Protein AF-A0A956X0G3-F1 (afdb_monomer_lite)

Structure (mmCIF, N/CA/C/O backbone):
data_AF-A0A956X0G3-F1
#
_entry.id   AF-A0A956X0G3-F1
#
loop_
_atom_site.group_PDB
_atom_site.id
_atom_site.type_symbol
_atom_site.label_atom_id
_atom_site.label_alt_id
_atom_site.label_comp_id
_atom_site.label_asym_id
_atom_site.label_entity_id
_atom_site.label_seq_id
_atom_site.pdbx_PDB_ins_code
_atom_site.Cartn_x
_atom_site.Cartn_y
_atom_site.Cartn_z
_atom_site.occupancy
_atom_site.B_iso_or_equiv
_atom_site.auth_seq_id
_atom_site.auth_comp_id
_atom_site.auth_asym_id
_atom_site.auth_atom_id
_atom_site.pdbx_PDB_model_num
ATOM 1 N N . MET A 1 1 ? 8.616 27.740 14.936 1.00 63.75 1 MET A N 1
ATOM 2 C CA . MET A 1 1 ? 7.401 27.122 15.524 1.00 63.75 1 MET A CA 1
ATOM 3 C C . MET A 1 1 ? 6.660 26.119 14.615 1.00 63.75 1 MET A C 1
ATOM 5 O O . MET A 1 1 ? 5.814 25.408 15.130 1.00 63.75 1 MET A O 1
ATOM 9 N N . GLN A 1 2 ? 6.993 25.937 13.326 1.00 83.94 2 GLN A N 1
ATOM 10 C CA . GLN A 1 2 ? 6.250 25.017 12.431 1.00 83.94 2 GLN A CA 1
ATOM 11 C C . GLN A 1 2 ? 6.578 23.513 12.587 1.00 83.94 2 GLN A C 1
ATOM 13 O O . GLN A 1 2 ? 5.727 22.664 12.335 1.00 83.94 2 GLN A O 1
ATOM 18 N N . LEU A 1 3 ? 7.790 23.154 13.032 1.00 90.88 3 LEU A N 1
ATOM 19 C CA . LEU A 1 3 ? 8.212 21.746 13.135 1.00 90.88 3 LEU A CA 1
ATOM 20 C C . LEU A 1 3 ? 7.433 20.952 14.195 1.00 90.88 3 LEU A C 1
ATOM 22 O O . LEU A 1 3 ? 7.137 19.779 13.982 1.00 90.88 3 LEU A O 1
ATOM 26 N N . ARG A 1 4 ? 7.061 21.592 15.316 1.00 93.75 4 ARG A N 1
ATOM 27 C CA . ARG A 1 4 ? 6.244 20.953 16.364 1.00 93.75 4 ARG A CA 1
ATOM 28 C C . ARG A 1 4 ? 4.859 20.580 15.836 1.00 93.75 4 ARG A C 1
ATOM 30 O O . ARG A 1 4 ? 4.429 19.453 16.050 1.00 93.75 4 ARG A O 1
ATOM 37 N N . GLN A 1 5 ? 4.231 21.480 15.078 1.00 93.56 5 GLN A N 1
ATOM 38 C CA . GLN A 1 5 ? 2.931 21.230 14.458 1.00 93.56 5 GLN A CA 1
ATOM 39 C C . GLN A 1 5 ? 2.999 20.079 13.447 1.00 93.56 5 GLN A C 1
ATOM 41 O O . GLN A 1 5 ? 2.195 19.157 13.522 1.00 93.56 5 GLN A O 1
ATOM 46 N N . ARG A 1 6 ? 3.995 20.081 12.543 1.00 94.50 6 ARG A N 1
ATOM 47 C CA . ARG A 1 6 ? 4.183 18.997 11.556 1.00 94.50 6 A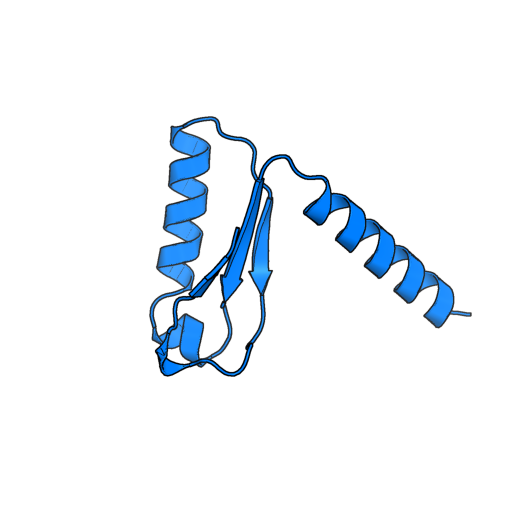RG A CA 1
ATOM 48 C C . ARG A 1 6 ? 4.415 17.637 12.213 1.00 94.50 6 ARG A C 1
ATOM 50 O O . ARG A 1 6 ? 3.926 16.627 11.721 1.00 94.50 6 ARG A O 1
ATOM 57 N N . ARG A 1 7 ? 5.160 17.607 13.322 1.00 93.94 7 ARG A N 1
ATOM 58 C CA . ARG A 1 7 ? 5.358 16.381 14.100 1.00 93.94 7 ARG A CA 1
ATOM 59 C C . ARG A 1 7 ? 4.044 15.905 14.711 1.00 93.94 7 ARG A C 1
ATOM 61 O O . ARG A 1 7 ? 3.734 14.730 14.587 1.00 93.94 7 ARG A O 1
ATOM 68 N N . GLN A 1 8 ? 3.279 16.800 15.336 1.00 94.06 8 GLN A N 1
ATOM 69 C CA . GLN A 1 8 ? 1.992 16.450 15.940 1.00 94.06 8 GLN A CA 1
ATOM 70 C C . GLN A 1 8 ? 1.020 15.882 14.904 1.00 94.06 8 GLN A C 1
ATOM 72 O O . GLN A 1 8 ? 0.468 14.812 15.136 1.00 94.06 8 GLN A O 1
ATOM 77 N N . THR A 1 9 ? 0.870 16.520 13.739 1.00 94.00 9 THR A N 1
ATOM 78 C CA . THR A 1 9 ? -0.030 16.021 12.686 1.00 94.00 9 THR A CA 1
ATOM 79 C C . THR A 1 9 ? 0.417 14.669 12.131 1.00 94.00 9 THR A C 1
ATOM 81 O O . THR A 1 9 ? -0.419 13.787 11.945 1.00 94.00 9 THR A O 1
ATOM 84 N N . ALA A 1 10 ? 1.723 14.468 11.923 1.00 92.44 10 ALA A N 1
ATOM 85 C CA . ALA A 1 10 ? 2.265 13.178 11.499 1.00 92.44 10 ALA A CA 1
ATOM 86 C C . ALA A 1 10 ? 2.022 12.083 12.550 1.00 92.44 10 ALA A C 1
ATOM 88 O O . ALA A 1 10 ? 1.592 10.985 12.203 1.00 92.44 10 ALA A O 1
ATOM 89 N N . THR A 1 11 ? 2.238 12.385 13.834 1.00 93.25 11 THR A N 1
ATOM 90 C CA . THR A 1 11 ? 1.962 11.450 14.930 1.00 93.25 11 THR A CA 1
ATOM 91 C C . THR A 1 11 ? 0.480 11.099 14.991 1.00 93.25 11 THR A C 1
ATOM 93 O O . THR A 1 11 ? 0.154 9.921 15.024 1.00 93.25 11 THR A O 1
ATOM 96 N N . THR A 1 12 ? -0.426 12.077 14.963 1.00 93.25 12 THR A N 1
ATOM 97 C CA . THR A 1 12 ? -1.870 11.810 15.018 1.00 93.25 12 THR A CA 1
ATOM 98 C C . THR A 1 12 ? -2.344 10.991 13.820 1.00 93.25 12 THR A C 1
ATOM 100 O O . THR A 1 12 ? -3.055 10.007 14.009 1.00 93.25 12 THR A O 1
ATOM 103 N N . GLY A 1 13 ? -1.907 11.335 12.604 1.00 91.38 13 GLY A N 1
ATOM 104 C CA . GLY A 1 13 ? -2.244 10.563 11.406 1.00 91.38 13 GLY A CA 1
ATOM 105 C C . GLY A 1 13 ? -1.717 9.128 11.468 1.00 91.38 13 GLY A C 1
ATOM 106 O O . GLY A 1 13 ? -2.413 8.201 11.068 1.00 91.38 13 GLY A O 1
ATOM 107 N N . TRP A 1 14 ? -0.520 8.920 12.026 1.00 91.38 14 TRP A N 1
ATOM 108 C CA . TRP A 1 14 ? 0.019 7.578 12.258 1.00 91.38 14 TRP A CA 1
ATOM 109 C C . TRP A 1 14 ? -0.811 6.793 13.277 1.00 91.38 14 TRP A C 1
ATOM 111 O O . TRP A 1 14 ? -1.181 5.651 13.022 1.00 91.38 14 TRP A O 1
ATOM 121 N N . GLN A 1 15 ? -1.161 7.425 14.401 1.00 92.50 15 GLN A N 1
ATOM 122 C CA . GLN A 1 15 ? -1.976 6.818 15.454 1.00 92.50 15 GLN A CA 1
ATOM 123 C C . GLN A 1 15 ? -3.344 6.371 14.922 1.00 92.50 15 GLN A C 1
ATOM 125 O O . GLN A 1 15 ? -3.786 5.277 15.248 1.00 92.50 15 GLN A O 1
ATOM 130 N N . GLN A 1 16 ? -3.988 7.163 14.063 1.00 90.19 16 GLN A N 1
ATOM 131 C CA . GLN A 1 16 ? -5.274 6.797 13.459 1.00 90.19 16 GLN A CA 1
ATOM 132 C C . GLN A 1 16 ? -5.191 5.532 12.594 1.00 90.19 16 GLN A C 1
ATOM 134 O O . GLN A 1 16 ? -6.103 4.713 12.632 1.00 90.19 16 GLN A O 1
ATOM 139 N N . LYS A 1 17 ? -4.101 5.358 11.837 1.00 91.38 17 LYS A N 1
ATOM 140 C CA . LYS A 1 17 ? -3.913 4.200 10.951 1.00 91.38 17 LYS A CA 1
ATOM 141 C C . LYS A 1 17 ? -3.674 2.913 11.736 1.00 91.38 17 LYS A C 1
ATOM 143 O O . LYS A 1 17 ? -4.349 1.926 11.489 1.00 91.38 17 LYS A O 1
ATOM 148 N N . ILE A 1 18 ? -2.768 2.942 12.715 1.00 88.69 18 ILE A N 1
ATOM 149 C CA . ILE A 1 18 ? -2.392 1.745 13.491 1.00 88.69 18 ILE A CA 1
ATOM 150 C C . ILE A 1 18 ? -3.480 1.270 14.465 1.00 88.69 18 ILE A C 1
ATOM 152 O O . ILE A 1 18 ? -3.435 0.133 14.914 1.00 88.69 18 ILE A O 1
ATOM 156 N N . HIS A 1 19 ? -4.434 2.139 14.819 1.00 90.94 19 HIS A N 1
ATOM 157 C CA . HIS A 1 19 ? -5.591 1.776 15.646 1.00 90.94 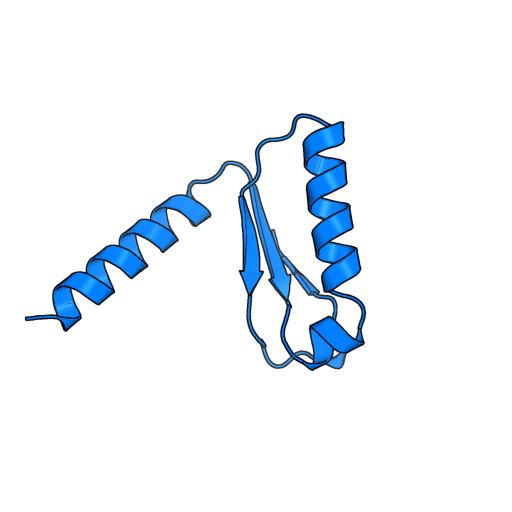19 HIS A CA 1
ATOM 158 C C . HIS A 1 19 ? -6.818 1.385 14.809 1.00 90.94 19 HIS A C 1
ATOM 160 O O . HIS A 1 19 ? -7.875 1.099 15.374 1.00 90.94 19 HIS A O 1
ATOM 166 N N . ALA A 1 20 ? -6.711 1.390 13.477 1.00 90.81 20 ALA A N 1
ATOM 167 C CA . ALA A 1 20 ? -7.764 0.854 12.632 1.00 90.81 20 ALA A CA 1
ATOM 168 C C . ALA A 1 20 ? -7.899 -0.663 12.862 1.00 90.81 20 ALA A C 1
ATOM 170 O O . ALA A 1 20 ? -6.889 -1.332 13.079 1.00 90.81 20 ALA A O 1
ATOM 171 N N . PRO A 1 21 ? -9.114 -1.234 12.768 1.00 92.12 21 PRO A N 1
ATOM 172 C CA . PRO A 1 21 ? -9.307 -2.681 12.889 1.00 92.12 21 PRO A CA 1
ATOM 173 C C . PRO A 1 21 ? -8.470 -3.490 11.891 1.00 92.12 21 PRO A C 1
ATOM 175 O O . PRO A 1 21 ? -8.024 -4.587 12.208 1.00 92.12 21 PRO A O 1
ATOM 178 N N . ILE A 1 22 ? -8.280 -2.943 10.687 1.00 95.31 22 ILE A N 1
ATOM 179 C CA . ILE A 1 22 ? -7.431 -3.488 9.628 1.00 95.31 22 ILE A CA 1
ATOM 180 C C . ILE A 1 22 ? -6.720 -2.306 8.966 1.00 95.31 22 ILE A C 1
ATOM 182 O O . ILE A 1 22 ? -7.381 -1.343 8.555 1.00 95.31 22 ILE A O 1
ATOM 186 N N . TYR A 1 23 ? -5.396 -2.382 8.847 1.00 96.44 23 TYR A N 1
ATOM 187 C CA . TYR A 1 23 ? -4.581 -1.377 8.174 1.00 96.44 23 TYR A CA 1
ATOM 188 C C . TYR A 1 23 ? -3.829 -2.006 7.005 1.00 96.44 23 TYR A C 1
ATOM 190 O O . TYR A 1 23 ? -2.881 -2.746 7.196 1.00 96.44 23 TYR A O 1
ATOM 198 N N . ILE A 1 24 ? -4.253 -1.699 5.784 1.00 97.00 24 ILE A N 1
ATOM 199 C CA . ILE A 1 24 ? -3.665 -2.255 4.567 1.00 97.00 24 ILE A CA 1
ATOM 200 C C . ILE A 1 24 ? -2.754 -1.208 3.937 1.00 97.00 24 ILE A C 1
ATOM 202 O O . ILE A 1 24 ? -3.176 -0.069 3.708 1.00 97.00 24 ILE A O 1
ATOM 206 N N . THR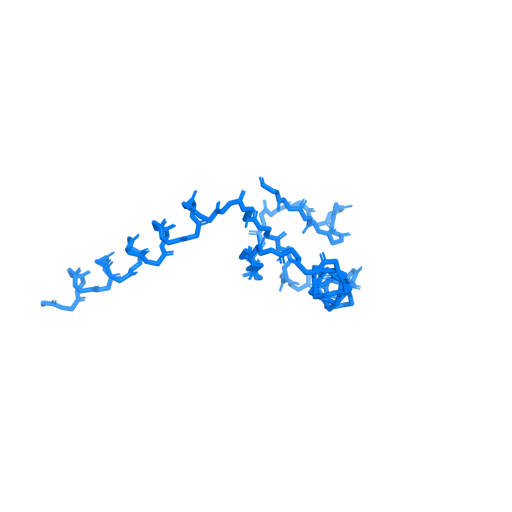 A 1 25 ? -1.526 -1.583 3.600 1.00 96.94 25 THR A N 1
ATOM 207 C CA . THR A 1 25 ? -0.633 -0.750 2.789 1.00 96.94 25 THR A CA 1
ATOM 208 C C . THR A 1 25 ? -0.459 -1.343 1.401 1.00 96.94 25 THR A C 1
ATOM 210 O O . THR A 1 25 ? -0.469 -2.557 1.231 1.00 96.94 25 THR A O 1
ATOM 213 N N . VAL A 1 26 ? -0.315 -0.482 0.393 1.00 97.88 26 VAL A N 1
ATOM 214 C CA . VAL A 1 26 ? 0.007 -0.897 -0.980 1.00 97.88 26 VAL A CA 1
ATOM 215 C C . VAL A 1 26 ? 1.215 -0.100 -1.455 1.00 97.88 26 VAL A C 1
ATOM 217 O O . VAL A 1 26 ? 1.178 1.134 -1.465 1.00 97.88 26 VAL A O 1
ATOM 220 N N . GLY A 1 27 ? 2.291 -0.790 -1.833 1.00 97.38 27 GLY A N 1
ATOM 221 C CA . GLY A 1 27 ? 3.505 -0.190 -2.385 1.00 97.38 27 GLY A CA 1
ATOM 222 C C . GLY A 1 27 ? 3.238 0.445 -3.749 1.00 97.38 27 GLY A C 1
ATOM 223 O O . GLY A 1 27 ? 3.087 -0.250 -4.748 1.00 97.38 27 GLY A O 1
ATOM 224 N N . MET A 1 28 ? 3.182 1.777 -3.789 1.00 97.31 28 MET A N 1
ATOM 225 C CA . MET A 1 28 ? 2.784 2.585 -4.951 1.00 97.31 28 MET A CA 1
ATOM 226 C C . MET A 1 28 ? 3.944 3.459 -5.455 1.00 97.31 28 MET A C 1
ATOM 228 O O . MET A 1 28 ? 3.749 4.578 -5.933 1.00 97.31 28 MET A O 1
ATOM 232 N N . SER A 1 29 ? 5.177 2.962 -5.314 1.00 96.06 29 SER A N 1
ATOM 233 C CA . SER A 1 29 ? 6.370 3.582 -5.898 1.00 96.06 29 SER A CA 1
ATOM 234 C C . SER A 1 29 ? 6.427 3.364 -7.419 1.00 96.06 29 SER A C 1
ATOM 236 O O . SER A 1 29 ? 5.559 2.705 -7.982 1.00 96.06 29 SER A O 1
ATOM 238 N N . THR A 1 30 ? 7.436 3.891 -8.120 1.00 97.75 30 THR A N 1
ATOM 239 C CA . THR A 1 30 ? 7.545 3.740 -9.585 1.00 97.75 30 THR A CA 1
ATOM 240 C C . THR A 1 30 ? 7.493 2.280 -10.047 1.00 97.75 30 THR A C 1
ATOM 242 O O . THR A 1 30 ? 6.778 1.967 -10.997 1.00 97.75 30 THR A O 1
ATOM 245 N N . CYS A 1 31 ? 8.229 1.391 -9.374 1.00 97.44 31 CYS A N 1
ATOM 246 C CA . CYS A 1 31 ? 8.246 -0.035 -9.694 1.00 97.44 31 CYS A CA 1
ATOM 247 C C . CYS A 1 31 ? 6.893 -0.692 -9.350 1.00 97.44 31 CYS A C 1
ATOM 249 O O . CYS A 1 31 ? 6.366 -1.437 -10.171 1.00 97.44 31 CYS A O 1
ATOM 251 N N . GLY A 1 32 ? 6.259 -0.297 -8.239 1.00 97.69 32 GLY A N 1
ATOM 252 C CA . GLY A 1 32 ? 4.914 -0.732 -7.858 1.00 97.69 32 GLY A CA 1
ATOM 253 C C . GLY A 1 32 ? 3.857 -0.364 -8.889 1.00 97.69 32 GLY A C 1
ATOM 254 O O . GLY A 1 32 ? 3.092 -1.219 -9.328 1.00 97.69 32 GLY A O 1
ATOM 255 N N . ILE A 1 33 ? 3.851 0.886 -9.352 1.00 98.19 33 ILE A N 1
ATOM 256 C CA . ILE A 1 33 ? 2.954 1.332 -10.423 1.00 98.19 33 ILE A CA 1
ATOM 257 C C . ILE A 1 33 ? 3.202 0.537 -11.709 1.00 98.19 33 ILE A C 1
ATOM 259 O O . ILE A 1 33 ? 2.242 0.087 -12.328 1.00 98.19 33 ILE A O 1
ATOM 263 N N . ALA A 1 34 ? 4.464 0.316 -12.090 1.00 97.88 34 ALA A N 1
ATOM 264 C CA . ALA A 1 34 ? 4.803 -0.487 -13.265 1.00 97.88 34 ALA A CA 1
ATOM 265 C C . ALA A 1 34 ? 4.371 -1.962 -13.133 1.00 97.88 34 ALA A C 1
ATOM 267 O O . ALA A 1 34 ? 4.034 -2.588 -14.134 1.00 97.88 34 ALA A O 1
ATOM 268 N N . ALA A 1 35 ? 4.351 -2.500 -11.910 1.00 97.56 35 ALA A N 1
ATOM 269 C CA . ALA A 1 35 ? 3.929 -3.863 -11.596 1.00 97.56 35 ALA A CA 1
ATOM 270 C C . ALA A 1 35 ? 2.405 -4.020 -11.391 1.00 97.56 35 ALA A C 1
ATOM 272 O O . ALA A 1 35 ? 1.938 -5.124 -11.122 1.00 97.56 35 ALA A O 1
ATOM 273 N N . GLY A 1 36 ? 1.618 -2.944 -11.522 1.00 97.69 36 GLY A N 1
ATOM 274 C CA . GLY A 1 36 ? 0.154 -2.990 -11.409 1.00 97.69 36 GLY A CA 1
ATOM 275 C C . GLY A 1 36 ? -0.401 -2.696 -10.008 1.00 97.69 36 GLY A C 1
ATOM 276 O O . GLY A 1 36 ? -1.458 -3.197 -9.609 1.00 97.69 36 GLY A O 1
ATOM 277 N N . ALA A 1 37 ? 0.306 -1.894 -9.206 1.00 98.06 37 ALA A N 1
ATOM 278 C CA . ALA A 1 37 ? -0.152 -1.538 -7.863 1.00 98.06 37 ALA A CA 1
ATOM 279 C C . ALA A 1 37 ? -1.441 -0.692 -7.868 1.00 98.06 37 ALA A C 1
ATOM 281 O O . ALA A 1 37 ? -2.200 -0.733 -6.901 1.00 98.06 37 ALA A O 1
ATOM 282 N N . ARG A 1 38 ? -1.742 0.031 -8.959 1.00 98.06 38 ARG A N 1
ATOM 283 C CA . ARG A 1 38 ? -2.968 0.840 -9.065 1.00 98.06 38 ARG A CA 1
ATOM 284 C C . ARG A 1 38 ? -4.211 -0.038 -9.172 1.00 98.06 38 ARG A C 1
ATOM 286 O O . ARG A 1 38 ? -5.176 0.168 -8.447 1.00 98.06 38 ARG A O 1
ATOM 293 N N . GLU A 1 39 ? -4.148 -1.053 -10.021 1.00 98.38 39 GLU A N 1
ATOM 294 C CA . GLU A 1 39 ? -5.179 -2.073 -10.173 1.00 98.38 39 GLU A CA 1
ATOM 295 C C . GLU A 1 39 ? -5.345 -2.869 -8.875 1.00 98.38 39 GLU A C 1
ATOM 297 O O . GLU A 1 39 ? -6.467 -3.183 -8.480 1.00 98.38 39 GLU A O 1
ATOM 302 N N . THR A 1 40 ? -4.232 -3.144 -8.187 1.00 98.12 40 THR A N 1
ATOM 303 C CA . THR A 1 40 ? -4.227 -3.811 -6.878 1.00 98.12 40 THR A CA 1
ATOM 304 C C . THR A 1 40 ? -4.959 -2.977 -5.825 1.00 98.12 40 THR A C 1
ATOM 306 O O . THR A 1 40 ? -5.838 -3.498 -5.140 1.00 98.12 40 THR A O 1
ATOM 309 N N . LEU A 1 41 ? -4.649 -1.681 -5.722 1.00 98.25 41 LEU A N 1
ATOM 310 C CA . LEU A 1 41 ? -5.314 -0.757 -4.800 1.00 98.25 41 LEU A CA 1
ATOM 311 C C . LEU A 1 41 ? -6.825 -0.691 -5.071 1.00 98.25 41 LEU A C 1
ATOM 313 O O . LEU A 1 41 ? -7.623 -0.916 -4.159 1.00 98.25 41 LEU A O 1
ATOM 317 N N . ASP A 1 42 ? -7.213 -0.476 -6.330 1.00 98.31 42 A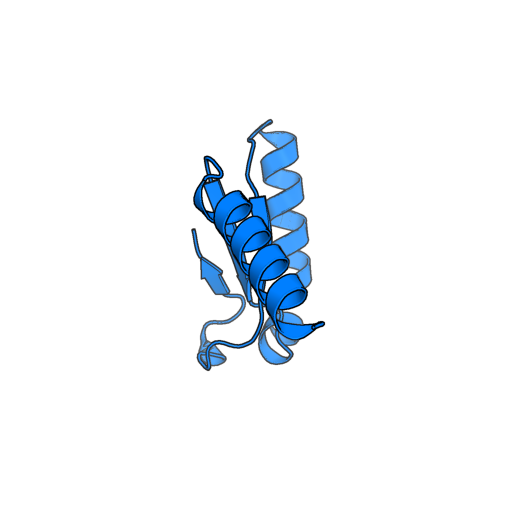SP A N 1
ATOM 318 C CA . ASP A 1 42 ? -8.619 -0.396 -6.738 1.00 98.31 42 ASP A CA 1
ATOM 319 C C . ASP A 1 42 ? -9.380 -1.699 -6.434 1.00 98.31 42 ASP A C 1
ATOM 321 O O . ASP A 1 42 ? -10.548 -1.674 -6.034 1.00 98.31 42 ASP A O 1
ATOM 325 N N . ALA A 1 43 ? -8.742 -2.856 -6.643 1.00 98.38 43 ALA A N 1
ATOM 326 C CA . ALA A 1 43 ? -9.337 -4.158 -6.362 1.00 98.38 43 ALA A CA 1
ATOM 327 C C . ALA A 1 43 ? -9.560 -4.372 -4.858 1.00 98.38 43 ALA A C 1
ATOM 329 O O . ALA A 1 43 ? -10.628 -4.848 -4.463 1.00 98.38 43 ALA A O 1
ATOM 330 N N . VAL A 1 44 ? -8.592 -3.983 -4.022 1.00 98.06 44 VAL A N 1
ATOM 331 C CA . VAL A 1 44 ? -8.704 -4.062 -2.558 1.00 98.06 44 VAL A CA 1
ATOM 332 C C . VAL A 1 44 ? -9.859 -3.195 -2.059 1.00 98.06 44 VAL A C 1
ATOM 334 O O . VAL A 1 44 ? -10.718 -3.687 -1.327 1.00 98.06 44 VAL A O 1
ATOM 337 N N . GLU A 1 45 ? -9.939 -1.935 -2.489 1.00 97.62 45 GLU A N 1
ATOM 338 C CA . GLU A 1 45 ? -11.006 -1.018 -2.067 1.00 97.62 45 GLU A CA 1
ATOM 339 C C . GLU A 1 45 ? -12.398 -1.510 -2.490 1.00 97.62 45 GLU A C 1
ATOM 341 O O . GLU A 1 45 ? -13.333 -1.519 -1.682 1.00 97.62 45 GLU A O 1
ATOM 346 N N . LYS A 1 46 ? -12.537 -1.994 -3.733 1.00 98.38 46 LYS A N 1
ATOM 347 C CA . LYS A 1 46 ? -13.795 -2.577 -4.228 1.00 98.38 46 LYS A CA 1
ATOM 348 C C . LYS A 1 46 ? -14.217 -3.795 -3.419 1.00 98.38 46 LYS A C 1
ATOM 350 O O . LYS A 1 46 ? -15.399 -3.941 -3.111 1.00 98.38 46 LYS A O 1
ATOM 355 N N . GLU A 1 47 ? -13.277 -4.665 -3.069 1.00 98.06 47 GLU A N 1
ATOM 356 C CA . GLU A 1 47 ? -13.578 -5.885 -2.327 1.00 98.06 47 GLU A CA 1
ATOM 357 C C . GLU A 1 47 ? -13.960 -5.598 -0.869 1.00 98.06 47 GLU A C 1
ATOM 359 O O . GLU A 1 47 ? -14.899 -6.206 -0.347 1.00 98.06 47 GLU A O 1
ATOM 364 N N . LEU A 1 48 ? -13.300 -4.627 -0.230 1.00 97.12 48 LEU A N 1
ATOM 365 C CA . LEU A 1 48 ? -13.678 -4.128 1.095 1.00 97.12 48 LEU A CA 1
ATOM 366 C C . LEU A 1 48 ? -15.106 -3.579 1.089 1.00 97.12 48 LEU A C 1
ATOM 368 O O . LEU A 1 48 ? -15.920 -3.978 1.925 1.00 97.12 48 LEU A O 1
ATOM 372 N N . ALA A 1 49 ? -15.432 -2.737 0.103 1.00 97.19 49 ALA A N 1
ATOM 373 C CA . ALA A 1 49 ? -16.772 -2.186 -0.066 1.00 97.19 49 ALA A CA 1
ATOM 374 C C . ALA A 1 49 ? -17.814 -3.288 -0.314 1.00 97.19 49 ALA A C 1
ATOM 376 O O . ALA A 1 49 ? -18.856 -3.316 0.340 1.00 97.19 49 ALA A O 1
ATOM 377 N N . ARG A 1 50 ? -17.512 -4.249 -1.198 1.00 98.44 50 ARG A N 1
ATOM 378 C CA . ARG A 1 50 ? -18.394 -5.384 -1.511 1.00 98.44 50 ARG A CA 1
ATOM 379 C C . ARG A 1 50 ? -18.701 -6.242 -0.283 1.00 98.44 50 ARG A C 1
ATOM 381 O O . ARG A 1 50 ? -19.802 -6.774 -0.171 1.00 98.44 50 ARG A O 1
ATOM 388 N N . ARG A 1 51 ? -17.736 -6.396 0.627 1.00 97.44 51 ARG A N 1
ATOM 389 C CA . ARG A 1 51 ? -17.886 -7.175 1.867 1.00 97.44 51 ARG A CA 1
ATOM 390 C C . ARG A 1 51 ? -18.371 -6.349 3.062 1.00 97.44 51 ARG A C 1
ATOM 392 O O . ARG A 1 51 ? -18.567 -6.920 4.130 1.00 97.44 51 ARG A O 1
ATOM 399 N N . GLY A 1 52 ? -18.544 -5.034 2.911 1.00 96.25 52 GLY A N 1
ATOM 400 C CA . GLY A 1 52 ? -18.889 -4.135 4.016 1.00 96.25 52 GLY A CA 1
ATOM 401 C C . GLY A 1 52 ? -17.830 -4.097 5.125 1.00 96.25 52 GLY A C 1
ATOM 402 O O . GLY A 1 52 ? -18.164 -3.875 6.288 1.00 96.25 52 GL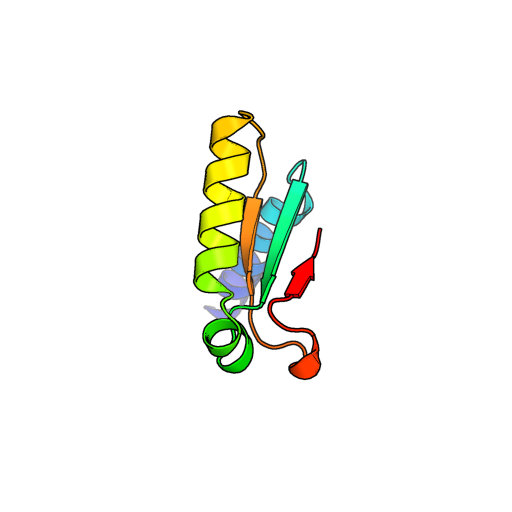Y A O 1
ATOM 403 N N . MET A 1 53 ? -16.563 -4.357 4.788 1.00 95.94 53 MET A N 1
ATOM 404 C CA . MET A 1 53 ? -15.468 -4.408 5.757 1.00 95.94 53 MET A CA 1
ATOM 405 C C . MET A 1 53 ? -14.858 -3.024 5.954 1.00 95.94 53 MET A C 1
ATOM 407 O O . MET A 1 53 ? -14.553 -2.318 4.994 1.00 95.94 53 MET A O 1
ATOM 411 N N . GLN A 1 54 ? -14.644 -2.653 7.214 1.00 93.88 54 GLN A N 1
ATOM 412 C CA . GLN A 1 54 ? -13.980 -1.406 7.572 1.00 93.88 54 GLN A CA 1
ATOM 413 C C . GLN A 1 54 ? -12.474 -1.644 7.678 1.00 93.88 54 GLN A C 1
ATOM 415 O O . GLN A 1 54 ? -12.016 -2.367 8.562 1.00 93.88 54 GLN A O 1
ATOM 420 N N . ALA A 1 55 ? -11.712 -1.023 6.783 1.00 95.31 55 ALA A N 1
ATOM 421 C CA . ALA A 1 55 ? -10.257 -1.028 6.800 1.00 95.31 55 ALA A CA 1
ATOM 422 C C . ALA A 1 55 ? -9.731 0.343 6.373 1.00 95.31 55 ALA A C 1
ATOM 424 O O . ALA A 1 55 ? -10.375 1.057 5.603 1.00 95.31 55 ALA A O 1
ATOM 425 N N . VAL A 1 56 ? -8.545 0.698 6.854 1.00 96.31 56 VAL A N 1
ATOM 426 C CA . VAL A 1 56 ? -7.794 1.843 6.342 1.00 96.31 56 VAL A CA 1
ATOM 427 C C . VAL A 1 56 ? -6.826 1.325 5.293 1.00 96.31 56 VAL A C 1
ATOM 429 O O . VAL A 1 56 ? -5.913 0.579 5.626 1.00 96.31 56 VAL A O 1
ATOM 432 N N . VAL A 1 57 ? -7.002 1.737 4.039 1.00 96.75 57 VAL A N 1
ATOM 433 C CA . VAL A 1 57 ? -6.074 1.421 2.947 1.00 96.75 57 VAL A CA 1
ATOM 434 C C . VAL A 1 57 ? -5.194 2.641 2.690 1.00 96.75 57 VAL A C 1
ATOM 436 O O . VAL A 1 57 ? -5.689 3.763 2.589 1.00 96.75 57 VAL A O 1
ATOM 439 N N . THR A 1 58 ? -3.874 2.469 2.663 1.00 96.25 58 THR A N 1
ATOM 440 C CA . THR A 1 58 ? -2.922 3.565 2.437 1.00 96.25 58 THR A CA 1
ATOM 441 C C . THR A 1 58 ? -1.925 3.211 1.333 1.00 96.25 58 THR A C 1
ATOM 443 O O . THR A 1 58 ? -1.184 2.239 1.474 1.00 96.25 58 THR A O 1
ATOM 446 N N . PRO A 1 59 ? -1.805 4.038 0.281 1.00 96.50 59 PRO A N 1
ATOM 447 C CA . PRO A 1 59 ? -0.686 3.937 -0.644 1.00 96.50 59 PRO A CA 1
ATOM 448 C C . PRO A 1 59 ? 0.608 4.380 0.055 1.00 96.50 59 PRO A C 1
ATOM 450 O O . PRO A 1 59 ? 0.653 5.437 0.694 1.00 96.50 59 PRO A O 1
ATOM 453 N N . VAL A 1 60 ? 1.663 3.578 -0.060 1.00 96.19 60 VAL A N 1
ATOM 454 C CA . VAL A 1 60 ? 2.979 3.840 0.542 1.00 96.19 60 VAL A CA 1
ATOM 455 C C . VAL A 1 60 ? 4.084 3.896 -0.512 1.00 96.19 60 VAL A C 1
ATOM 457 O O . VAL A 1 60 ? 3.889 3.544 -1.674 1.00 96.19 60 VAL A O 1
ATOM 460 N N . GLY A 1 61 ? 5.246 4.413 -0.110 1.00 95.38 61 GLY A N 1
ATOM 461 C CA . GLY A 1 61 ? 6.416 4.555 -0.975 1.00 95.38 61 GLY A CA 1
ATOM 462 C C . GLY A 1 61 ? 7.244 3.274 -1.117 1.00 95.38 61 GLY A C 1
ATOM 463 O O . GLY A 1 61 ? 6.828 2.189 -0.728 1.00 95.38 61 GLY A O 1
ATOM 464 N N . CYS A 1 62 ? 8.444 3.423 -1.680 1.00 94.69 62 CYS A N 1
ATOM 465 C CA . CYS A 1 62 ? 9.379 2.321 -1.910 1.00 94.69 62 CYS A CA 1
ATOM 466 C C . CYS A 1 62 ? 10.011 1.824 -0.600 1.00 94.69 62 CYS A C 1
ATOM 468 O O . CYS A 1 62 ? 10.467 2.628 0.213 1.00 94.69 62 CYS A O 1
ATOM 470 N N . VAL A 1 63 ? 10.107 0.501 -0.457 1.00 94.06 63 VAL A N 1
ATOM 471 C CA . VAL A 1 63 ? 10.814 -0.188 0.641 1.00 94.06 63 VAL A CA 1
ATOM 472 C C . VAL A 1 63 ? 12.087 -0.912 0.172 1.00 94.06 63 VAL A C 1
ATOM 474 O O . VAL A 1 63 ? 12.735 -1.603 0.949 1.00 94.06 63 VAL A O 1
ATOM 477 N N . GLY A 1 64 ? 12.468 -0.751 -1.101 1.00 95.12 64 GLY A N 1
ATOM 478 C CA . GLY A 1 64 ? 13.685 -1.331 -1.685 1.00 95.12 64 GLY A CA 1
ATOM 479 C C . GLY A 1 64 ? 13.544 -2.765 -2.209 1.00 95.12 64 GLY A C 1
ATOM 480 O O . GLY A 1 64 ? 14.539 -3.363 -2.604 1.00 95.12 64 GLY A O 1
ATOM 481 N N . MET A 1 65 ? 12.324 -3.308 -2.251 1.00 95.44 65 MET A N 1
ATOM 482 C CA . MET A 1 65 ? 12.035 -4.694 -2.645 1.00 95.44 65 MET A CA 1
ATOM 483 C C . MET A 1 65 ? 11.302 -4.773 -3.992 1.00 95.44 65 MET A C 1
ATOM 485 O O . MET A 1 65 ? 10.283 -5.448 -4.109 1.00 95.44 65 MET A O 1
ATOM 489 N N . CYS A 1 66 ? 11.816 -4.084 -5.019 1.00 96.12 66 CYS A N 1
ATOM 490 C CA . CYS A 1 66 ? 11.134 -3.923 -6.314 1.00 96.12 66 CYS A CA 1
ATOM 491 C C . CYS A 1 66 ? 10.742 -5.254 -6.983 1.00 96.12 66 CYS A C 1
ATOM 493 O O . CYS A 1 66 ? 9.719 -5.330 -7.649 1.00 96.12 66 CYS A O 1
ATOM 495 N N . SER A 1 67 ? 11.521 -6.324 -6.785 1.00 96.69 67 SER A N 1
ATOM 496 C CA . SER A 1 67 ? 11.229 -7.651 -7.354 1.00 96.69 67 SER A CA 1
ATOM 497 C C . SER A 1 67 ? 9.981 -8.329 -6.775 1.00 96.69 67 SER A C 1
ATOM 499 O O . SER A 1 67 ? 9.553 -9.348 -7.307 1.00 96.69 67 SER A O 1
ATOM 501 N N . TYR A 1 68 ? 9.434 -7.802 -5.678 1.00 95.56 68 TYR A N 1
ATOM 502 C CA . TYR A 1 68 ? 8.256 -8.333 -4.987 1.00 95.56 68 TYR A CA 1
ATOM 503 C C . TYR A 1 68 ? 7.028 -7.429 -5.130 1.00 95.56 68 TYR A C 1
ATOM 505 O O . TYR A 1 68 ? 6.002 -7.684 -4.504 1.00 95.56 68 TYR A O 1
ATOM 513 N N . GLU A 1 69 ? 7.124 -6.353 -5.910 1.00 96.62 69 GLU A N 1
ATOM 514 C CA . GLU A 1 69 ? 5.972 -5.502 -6.175 1.00 96.62 69 GLU A CA 1
ATOM 515 C C . GLU A 1 69 ? 4.995 -6.163 -7.177 1.00 96.62 69 GLU A C 1
ATOM 517 O O . GLU A 1 69 ? 5.433 -6.928 -8.040 1.00 96.62 69 GLU A O 1
ATOM 522 N N . PRO A 1 70 ? 3.680 -5.873 -7.091 1.00 95.88 70 PRO A N 1
ATOM 523 C CA . PRO A 1 70 ? 3.036 -4.957 -6.147 1.00 95.88 70 PRO A CA 1
ATOM 524 C C . PRO A 1 70 ? 2.932 -5.567 -4.741 1.00 95.88 70 PRO A C 1
ATOM 526 O O . PRO A 1 70 ? 2.380 -6.647 -4.545 1.00 95.88 70 PRO A O 1
ATOM 529 N N . MET A 1 71 ? 3.473 -4.856 -3.750 1.00 96.56 71 MET A N 1
ATOM 530 C CA . MET A 1 71 ? 3.550 -5.336 -2.371 1.00 96.56 71 MET A CA 1
ATOM 531 C C . MET A 1 71 ? 2.358 -4.828 -1.564 1.00 96.56 71 MET A C 1
ATOM 533 O O . MET A 1 71 ? 2.020 -3.644 -1.639 1.00 96.56 71 MET A O 1
ATOM 537 N N . VAL A 1 72 ? 1.748 -5.723 -0.789 1.00 97.12 72 VAL A N 1
ATOM 538 C CA . VAL A 1 72 ? 0.637 -5.419 0.116 1.00 97.12 72 VAL A CA 1
ATOM 539 C C . VAL A 1 72 ? 0.986 -5.924 1.511 1.00 97.12 72 VAL A C 1
ATOM 541 O O . VAL A 1 72 ? 1.376 -7.082 1.658 1.00 97.12 72 VAL A O 1
ATOM 544 N N . GLU A 1 73 ? 0.834 -5.073 2.524 1.00 94.56 73 GLU A N 1
ATOM 545 C CA . GLU A 1 73 ? 1.078 -5.410 3.935 1.00 94.56 73 GLU A CA 1
ATOM 546 C C . GLU A 1 73 ? -0.183 -5.127 4.770 1.00 94.56 73 GLU A C 1
ATOM 548 O O . GLU A 1 73 ? -1.021 -4.315 4.362 1.00 94.56 73 GLU A O 1
ATOM 553 N N . LEU A 1 74 ? -0.335 -5.820 5.907 1.00 92.62 74 LEU A N 1
ATOM 554 C CA . LEU A 1 74 ? -1.523 -5.818 6.780 1.00 92.62 74 LEU A CA 1
ATOM 555 C C . LEU A 1 74 ? -1.172 -5.495 8.239 1.00 92.62 74 LEU A C 1
ATOM 557 O O . LEU A 1 74 ? -0.040 -5.840 8.649 1.00 92.62 74 LEU A O 1
#

Foldseek 3Di:
DVVVVVVVVVVVVVVVQVPWPAHKEWAPEPLQVVQPSVVVQVVVVVVCVVVVHDHHYYYDYDPPPSVPHRDMDD

Radius of gy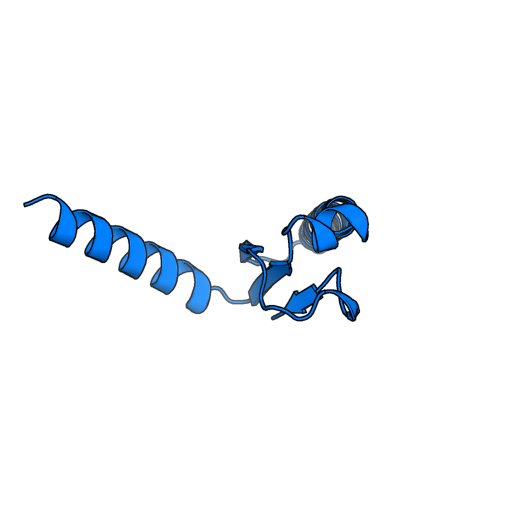ration: 14.34 Å; chains: 1; bounding box: 33×36×30 Å

Secondary structure (DSSP, 8-state):
-HHHHHHHHHHHHHHHHHTSSSEEEEE-SHHHHHTTHHHHHHHHHHHHHHHT---EEEEE---S-GGGPSPEE-

Sequence (74 aa):
MQLRQRRQTATTGWQQKIHAPIYITVGMSTCGIAAGARETLDAVEKELARRGMQAVVTPVGCVGMCSYEPMVEL

pLDDT: mean 94.99, std 4.57, range [63.75, 98.44]